Protein AF-A0A853DG50-F1 (afdb_monomer)

Radius of gyration: 15.16 Å; Cα contacts (8 Å, |Δi|>4): 39; chains: 1; bounding box: 33×22×40 Å

Sequence (72 aa):
MHWFMIPFFILFFGIALCNVIAPEATWRRTRAWQYKNPGAAEPSAAAFKVQRISGAVAIVVGVVILVVTLSR

Structure (mmCIF, N/CA/C/O backbone):
data_AF-A0A853DG50-F1
#
_entry.id   AF-A0A853DG50-F1
#
loop_
_atom_site.group_PDB
_atom_site.id
_atom_site.type_symbol
_atom_site.label_atom_id
_atom_site.label_alt_id
_atom_site.label_comp_id
_atom_site.label_asym_id
_atom_site.label_entity_id
_atom_site.label_seq_id
_atom_site.pdbx_PDB_ins_code
_atom_site.Cartn_x
_atom_site.Cartn_y
_atom_site.Cartn_z
_atom_site.occupancy
_atom_site.B_iso_or_equiv
_atom_site.auth_seq_id
_atom_site.auth_comp_id
_atom_site.auth_asym_id
_atom_site.auth_atom_id
_atom_site.pdbx_PDB_model_num
ATOM 1 N N . MET A 1 1 ? 15.921 4.534 -19.175 1.00 59.25 1 MET A N 1
ATOM 2 C CA . MET A 1 1 ? 16.518 5.253 -18.018 1.00 59.25 1 MET A CA 1
ATOM 3 C C . MET A 1 1 ? 15.504 5.247 -16.870 1.00 59.25 1 MET A C 1
ATOM 5 O O . MET A 1 1 ? 14.879 6.258 -16.610 1.00 59.25 1 MET A O 1
ATOM 9 N N . HIS A 1 2 ? 15.272 4.086 -16.240 1.00 69.94 2 HIS A N 1
ATOM 10 C CA . HIS A 1 2 ? 14.123 3.834 -15.332 1.00 69.94 2 HIS A CA 1
ATOM 11 C C . HIS A 1 2 ? 14.532 3.759 -13.850 1.00 69.94 2 HIS A C 1
ATOM 13 O O . HIS A 1 2 ? 13.697 3.652 -12.956 1.00 69.94 2 HIS A O 1
ATOM 19 N N . TRP A 1 3 ? 15.840 3.816 -13.586 1.00 77.44 3 TRP A N 1
ATOM 20 C CA . TRP A 1 3 ? 16.447 3.579 -12.277 1.00 77.44 3 TRP A CA 1
ATOM 21 C C . TRP A 1 3 ? 16.000 4.583 -11.204 1.00 77.44 3 TRP A C 1
ATOM 23 O O . TRP A 1 3 ? 15.901 4.225 -10.034 1.00 77.44 3 TRP A O 1
ATOM 33 N N . PHE A 1 4 ? 15.638 5.809 -11.594 1.00 84.62 4 PHE A N 1
ATOM 34 C CA . PHE A 1 4 ? 15.111 6.822 -10.675 1.00 84.62 4 PHE A CA 1
ATOM 35 C C . PHE A 1 4 ? 13.710 6.483 -10.129 1.00 84.62 4 PHE A C 1
ATOM 37 O O . PHE A 1 4 ? 13.299 7.048 -9.119 1.00 84.62 4 PHE A O 1
ATOM 44 N N . MET A 1 5 ? 12.966 5.565 -10.765 1.00 83.38 5 MET A N 1
ATOM 45 C CA . MET A 1 5 ? 11.616 5.167 -10.335 1.00 83.38 5 MET A CA 1
ATOM 46 C C . MET A 1 5 ? 11.642 4.099 -9.231 1.00 83.38 5 MET A C 1
ATOM 48 O O . MET A 1 5 ? 10.676 3.954 -8.487 1.00 83.38 5 MET A O 1
ATOM 52 N N . ILE A 1 6 ? 12.759 3.380 -9.084 1.00 86.19 6 ILE A N 1
ATOM 53 C CA . ILE A 1 6 ? 12.963 2.325 -8.080 1.00 86.19 6 ILE A CA 1
ATOM 54 C C . ILE A 1 6 ? 12.623 2.783 -6.646 1.00 86.19 6 ILE A C 1
ATOM 56 O O . ILE A 1 6 ? 11.847 2.084 -5.990 1.00 86.19 6 ILE A O 1
ATOM 60 N N . PRO A 1 7 ? 13.106 3.937 -6.135 1.00 90.81 7 PRO A N 1
ATOM 61 C CA . PRO A 1 7 ? 12.751 4.385 -4.785 1.00 90.81 7 PRO A CA 1
ATOM 62 C C . PRO A 1 7 ? 11.243 4.613 -4.595 1.00 90.81 7 PRO A C 1
ATOM 64 O O . PRO A 1 7 ? 10.714 4.325 -3.522 1.00 90.81 7 PRO A O 1
ATOM 67 N N . PHE A 1 8 ? 10.526 5.059 -5.632 1.00 89.50 8 PHE A N 1
ATOM 68 C CA . PHE A 1 8 ? 9.073 5.240 -5.568 1.00 89.50 8 PHE A CA 1
ATOM 69 C C . PHE A 1 8 ? 8.339 3.904 -5.452 1.00 89.50 8 PHE A C 1
ATOM 71 O O . PHE A 1 8 ? 7.400 3.795 -4.665 1.00 89.50 8 PHE A O 1
ATOM 78 N N . PHE A 1 9 ? 8.787 2.874 -6.175 1.00 89.44 9 PHE A N 1
ATOM 79 C CA . PHE A 1 9 ? 8.227 1.528 -6.044 1.00 89.44 9 PHE A CA 1
ATOM 80 C C . PHE A 1 9 ? 8.494 0.934 -4.661 1.00 89.44 9 PHE A C 1
ATOM 82 O O . PHE A 1 9 ? 7.579 0.369 -4.067 1.00 89.44 9 PHE A O 1
ATOM 89 N N . ILE A 1 10 ? 9.697 1.111 -4.106 1.00 90.81 10 ILE A N 1
ATOM 90 C CA . ILE A 1 10 ? 10.019 0.662 -2.741 1.00 90.81 10 ILE A CA 1
ATOM 91 C C . ILE A 1 10 ? 9.074 1.316 -1.725 1.00 90.81 10 ILE A C 1
ATOM 93 O O . ILE A 1 10 ? 8.480 0.623 -0.896 1.00 90.81 10 ILE A O 1
ATOM 97 N N . LEU A 1 11 ? 8.883 2.635 -1.819 1.00 91.88 11 LEU A N 1
ATOM 98 C CA . LEU A 1 11 ? 7.962 3.362 -0.949 1.00 91.88 11 LEU A CA 1
ATOM 99 C C . LEU A 1 11 ? 6.516 2.870 -1.115 1.00 91.88 11 LEU A C 1
ATOM 101 O O . LEU A 1 11 ? 5.834 2.606 -0.124 1.00 91.88 11 LEU A O 1
ATOM 105 N N . PHE A 1 12 ? 6.062 2.712 -2.359 1.00 91.62 12 PHE A N 1
ATOM 106 C CA . PHE A 1 12 ? 4.725 2.219 -2.679 1.00 91.62 12 PHE A CA 1
ATOM 107 C C . PHE A 1 12 ? 4.470 0.836 -2.072 1.00 91.62 12 PHE A C 1
ATOM 109 O O . PHE A 1 12 ? 3.467 0.648 -1.382 1.00 91.62 12 PHE A O 1
ATOM 116 N N . PHE A 1 13 ? 5.392 -0.113 -2.259 1.00 92.44 13 PHE A N 1
ATOM 117 C CA . PHE A 1 13 ? 5.265 -1.454 -1.692 1.00 92.44 13 PHE A CA 1
ATOM 118 C C . PHE A 1 13 ? 5.301 -1.441 -0.167 1.00 92.44 13 PHE A C 1
ATOM 120 O O . PHE A 1 13 ? 4.508 -2.146 0.450 1.00 92.44 13 PHE A O 1
ATOM 127 N N . GLY A 1 14 ? 6.142 -0.608 0.454 1.00 91.00 14 GLY A N 1
ATOM 128 C CA . GLY A 1 14 ? 6.169 -0.455 1.910 1.00 91.00 14 GLY A CA 1
ATOM 129 C C . GLY A 1 14 ? 4.825 0.023 2.470 1.00 91.00 14 GLY A C 1
ATOM 130 O O . GLY A 1 14 ? 4.291 -0.565 3.412 1.00 91.00 14 GLY A O 1
ATOM 131 N N . ILE A 1 15 ? 4.226 1.044 1.850 1.00 87.94 15 ILE A N 1
ATOM 132 C CA . ILE A 1 15 ? 2.911 1.563 2.252 1.00 87.94 15 ILE A CA 1
ATOM 133 C C . ILE A 1 15 ? 1.813 0.524 2.000 1.00 87.94 15 ILE A C 1
ATOM 135 O O . ILE A 1 15 ? 0.949 0.316 2.858 1.00 87.94 15 ILE A O 1
ATOM 139 N N . ALA A 1 16 ? 1.830 -0.141 0.844 1.00 88.88 16 ALA A N 1
ATOM 140 C CA . ALA A 1 16 ? 0.852 -1.169 0.515 1.00 88.88 16 ALA A CA 1
ATOM 141 C C . ALA A 1 16 ? 0.925 -2.342 1.506 1.00 88.88 16 ALA A C 1
ATOM 143 O O . ALA A 1 16 ? -0.107 -2.784 2.008 1.00 88.88 16 ALA A O 1
ATOM 144 N N . LEU A 1 17 ? 2.131 -2.772 1.885 1.00 90.75 17 LEU A N 1
ATOM 145 C CA . LEU A 1 17 ? 2.346 -3.844 2.852 1.00 90.75 17 LEU A CA 1
ATOM 146 C C . LEU A 1 17 ? 1.817 -3.479 4.248 1.00 90.75 17 LEU A C 1
ATOM 148 O O . LEU A 1 17 ? 1.118 -4.283 4.866 1.00 90.75 17 LEU A O 1
ATOM 152 N N . CYS A 1 18 ? 2.058 -2.251 4.720 1.00 88.06 18 CYS A N 1
ATOM 153 C CA . CYS A 1 18 ? 1.484 -1.754 5.978 1.00 88.06 18 CYS A CA 1
ATOM 154 C C . CYS A 1 18 ? -0.053 -1.805 5.981 1.00 88.06 18 CYS A C 1
ATOM 156 O O . CYS A 1 18 ? -0.659 -2.200 6.980 1.00 88.06 18 CYS A O 1
ATOM 158 N N . ASN A 1 19 ? -0.684 -1.471 4.850 1.00 85.69 19 ASN A N 1
ATOM 159 C CA . ASN A 1 19 ? -2.138 -1.552 4.694 1.00 85.69 19 ASN A CA 1
ATOM 160 C C . ASN A 1 19 ? -2.663 -2.997 4.694 1.00 85.69 19 ASN A C 1
ATOM 162 O O . ASN A 1 19 ? -3.783 -3.228 5.142 1.00 85.69 19 ASN A O 1
ATOM 166 N N . VAL A 1 20 ? -1.880 -3.972 4.227 1.00 88.31 20 VAL A N 1
ATOM 167 C CA . VAL A 1 20 ? -2.279 -5.390 4.242 1.00 88.31 20 VAL A CA 1
ATOM 168 C C . VAL A 1 20 ? -2.091 -6.015 5.626 1.00 88.31 20 VAL A C 1
ATOM 170 O O . VAL A 1 20 ? -3.002 -6.670 6.132 1.00 88.31 20 VAL A O 1
ATOM 173 N N . ILE A 1 21 ? -0.934 -5.805 6.260 1.00 89.31 21 ILE A N 1
ATOM 174 C CA . ILE A 1 21 ? -0.580 -6.463 7.528 1.00 89.31 21 ILE A CA 1
ATOM 175 C C . ILE A 1 21 ? -1.368 -5.859 8.694 1.00 89.31 21 ILE A C 1
ATOM 177 O O . ILE A 1 21 ? -1.993 -6.581 9.471 1.00 89.31 21 ILE A O 1
ATOM 181 N N . ALA A 1 22 ? -1.370 -4.531 8.810 1.00 87.94 22 ALA A N 1
ATOM 182 C CA . ALA A 1 22 ? -1.939 -3.825 9.953 1.00 87.94 22 ALA A CA 1
ATOM 183 C C . ALA A 1 22 ? -2.757 -2.599 9.500 1.00 87.94 22 ALA A C 1
ATOM 185 O O . ALA A 1 22 ? -2.370 -1.453 9.766 1.00 87.94 22 ALA A O 1
ATOM 186 N N . PRO A 1 23 ? -3.905 -2.809 8.823 1.00 84.38 23 PRO A N 1
ATOM 187 C CA . PRO A 1 23 ? -4.753 -1.719 8.337 1.00 84.38 23 PRO A CA 1
ATOM 188 C C . PRO A 1 23 ? -5.295 -0.841 9.474 1.00 84.38 23 PRO A C 1
ATOM 190 O O . PRO A 1 23 ? -5.369 0.373 9.317 1.00 84.38 23 PRO A O 1
ATOM 193 N N . GLU A 1 24 ? -5.599 -1.426 10.635 1.00 85.25 24 GLU A N 1
ATOM 194 C CA . GLU A 1 24 ? -6.081 -0.717 11.831 1.00 85.25 24 GLU A CA 1
ATOM 195 C C . GLU A 1 24 ? -5.033 0.256 12.380 1.00 85.25 24 GLU A C 1
ATOM 197 O O . GLU A 1 24 ? -5.296 1.448 12.541 1.00 85.25 24 GLU A O 1
ATOM 202 N N . ALA A 1 25 ? -3.805 -0.226 12.597 1.00 84.38 25 ALA A N 1
ATOM 203 C CA . ALA A 1 25 ? -2.698 0.612 13.051 1.00 84.38 25 ALA A CA 1
ATOM 204 C C . ALA A 1 25 ? -2.357 1.697 12.018 1.00 84.38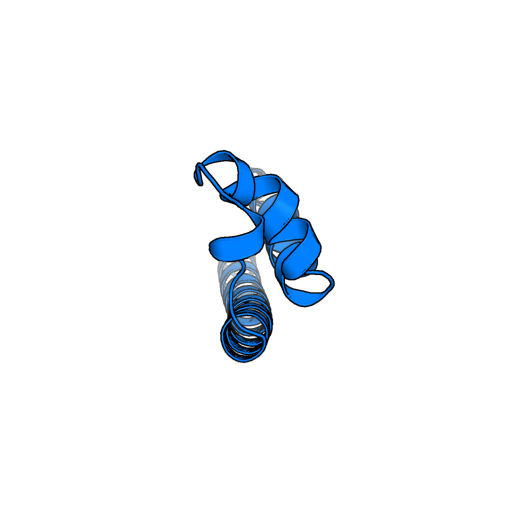 25 ALA A C 1
ATOM 206 O O . ALA A 1 25 ? -2.055 2.835 12.383 1.00 84.38 25 ALA A O 1
ATOM 207 N N . THR A 1 26 ? -2.447 1.360 10.729 1.00 85.62 26 THR A N 1
ATOM 208 C CA . THR A 1 26 ? -2.238 2.308 9.631 1.00 85.62 26 THR A CA 1
ATOM 209 C C . THR A 1 26 ? -3.307 3.396 9.646 1.00 85.62 26 THR A C 1
ATOM 211 O O . THR A 1 26 ? -2.973 4.579 9.615 1.00 85.62 26 THR A O 1
ATOM 214 N N . TRP A 1 27 ? -4.584 3.032 9.770 1.00 85.69 27 TRP A N 1
ATOM 215 C CA . TRP A 1 27 ? -5.689 3.982 9.868 1.00 85.69 27 TRP A CA 1
ATOM 216 C C . TRP A 1 27 ? -5.556 4.881 11.106 1.00 85.69 27 TRP A C 1
ATOM 218 O O . TRP A 1 27 ? -5.643 6.105 10.985 1.00 85.69 27 TRP A O 1
ATOM 228 N N . ARG A 1 28 ? -5.230 4.309 12.273 1.00 84.38 28 ARG A N 1
ATOM 229 C CA . ARG A 1 28 ? -5.016 5.072 13.514 1.00 84.38 28 ARG A CA 1
ATOM 230 C C . ARG A 1 28 ? -3.872 6.078 13.420 1.00 84.38 28 ARG A C 1
ATOM 232 O O . ARG A 1 28 ? -3.955 7.148 14.004 1.00 84.38 28 ARG A O 1
ATOM 239 N N . ARG A 1 29 ? -2.806 5.776 12.682 1.00 83.69 29 ARG A N 1
ATOM 240 C CA . ARG A 1 29 ? -1.676 6.708 12.527 1.00 83.69 29 ARG A CA 1
ATOM 241 C C . ARG A 1 29 ? -1.899 7.745 11.429 1.00 83.69 29 ARG A C 1
ATOM 243 O O . ARG A 1 29 ? -1.422 8.864 11.554 1.00 83.69 29 ARG A O 1
ATOM 250 N N . THR A 1 30 ? -2.607 7.387 10.359 1.00 84.25 30 THR A N 1
ATOM 251 C CA . THR A 1 30 ? -2.683 8.220 9.143 1.00 84.25 30 THR A CA 1
ATOM 252 C C . THR A 1 30 ? -3.985 8.994 8.986 1.00 84.25 30 THR A C 1
ATOM 254 O O . THR A 1 30 ? -3.980 10.033 8.331 1.00 84.25 3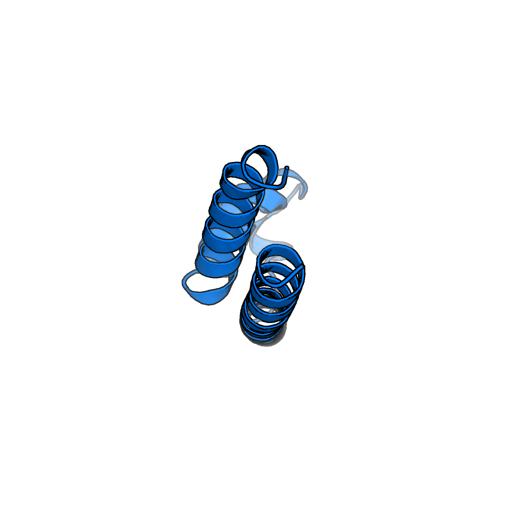0 THR A O 1
ATOM 257 N N . ARG A 1 31 ? -5.093 8.508 9.558 1.00 80.75 31 ARG A N 1
ATOM 258 C CA . ARG A 1 31 ? -6.444 9.050 9.331 1.00 80.75 31 ARG A CA 1
ATOM 259 C C . ARG A 1 31 ? -7.175 9.433 10.610 1.00 80.75 31 ARG A C 1
ATOM 261 O O . ARG A 1 31 ? -7.970 10.361 10.579 1.00 80.75 31 ARG A O 1
ATOM 268 N N . ALA A 1 32 ? -6.891 8.783 11.738 1.00 83.50 32 ALA A N 1
ATOM 269 C CA . ALA A 1 32 ? -7.601 9.056 12.991 1.00 83.50 32 ALA A CA 1
ATOM 270 C C . ALA A 1 32 ? -7.523 10.521 13.454 1.00 83.50 32 ALA A C 1
ATOM 272 O O . ALA A 1 32 ? -8.491 11.017 14.017 1.00 83.50 32 ALA A O 1
ATOM 273 N N . TRP A 1 33 ? -6.419 11.226 13.178 1.00 85.25 33 TRP A N 1
ATOM 274 C CA . TRP A 1 33 ? -6.249 12.641 13.539 1.00 85.25 33 TRP A CA 1
ATOM 275 C C . TRP A 1 33 ? -7.257 13.575 12.851 1.00 85.25 33 TRP A C 1
ATOM 277 O O . TRP A 1 33 ? -7.498 14.675 13.339 1.00 85.25 33 TRP A O 1
ATOM 287 N N . GLN A 1 34 ? -7.850 13.147 11.730 1.00 87.00 34 GLN A N 1
ATOM 288 C CA . GLN A 1 34 ? -8.842 13.931 10.989 1.00 87.00 34 GLN A CA 1
ATOM 289 C C . GLN A 1 34 ? -10.207 13.947 11.686 1.00 87.00 34 GLN A C 1
ATOM 291 O O . GLN A 1 34 ? -11.049 14.789 11.380 1.00 87.00 34 GLN A O 1
ATOM 296 N N . TYR A 1 35 ? -10.445 13.019 12.614 1.00 83.62 35 TYR A N 1
ATOM 297 C CA . TYR A 1 35 ? -11.734 12.850 13.266 1.00 83.62 35 TYR A CA 1
ATOM 298 C C . TYR A 1 35 ? -11.703 13.406 14.688 1.00 83.62 35 TYR A C 1
ATOM 300 O O . TYR A 1 35 ? -10.833 13.067 15.485 1.00 83.62 35 TYR A O 1
ATOM 308 N N . LYS A 1 36 ? -12.720 14.204 15.037 1.00 80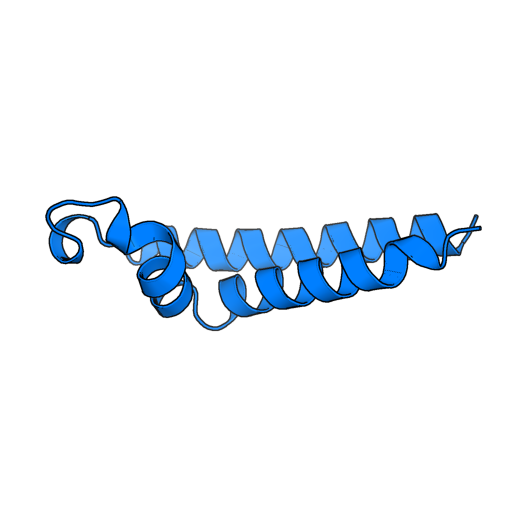.94 36 LYS A N 1
ATOM 309 C CA . LYS A 1 36 ? -12.888 14.758 16.392 1.00 80.94 36 LYS A CA 1
ATOM 310 C C . LYS A 1 36 ? -13.008 13.664 17.464 1.00 80.94 36 LYS A C 1
ATOM 312 O O . LYS A 1 36 ? -12.509 13.845 18.565 1.00 80.94 36 LYS A O 1
ATOM 317 N N . ASN A 1 37 ? -13.646 12.538 17.123 1.00 84.00 37 ASN A N 1
ATOM 318 C CA . ASN A 1 37 ? -13.768 11.343 17.964 1.00 84.00 37 ASN A CA 1
ATOM 319 C C . ASN A 1 37 ? -13.288 10.103 17.189 1.00 84.00 37 ASN A C 1
ATOM 321 O O . ASN A 1 37 ? -14.093 9.453 16.517 1.00 84.00 37 ASN A O 1
ATOM 325 N N . PRO A 1 38 ? -11.997 9.746 17.281 1.00 75.06 38 PRO A N 1
ATOM 326 C CA . PRO A 1 38 ? -11.427 8.661 16.489 1.00 75.06 38 PRO A CA 1
ATOM 327 C C . PRO A 1 38 ? -12.041 7.290 16.785 1.00 75.06 38 PRO A C 1
ATOM 329 O O . PRO A 1 38 ? -12.279 6.523 15.864 1.00 75.06 38 PRO A O 1
ATOM 332 N N . GLY A 1 39 ? -12.364 6.993 18.048 1.00 75.56 39 GLY A N 1
ATOM 333 C CA . GLY A 1 39 ? -12.960 5.703 18.421 1.00 75.56 39 GLY A CA 1
ATOM 334 C C . GLY A 1 39 ? -14.375 5.483 17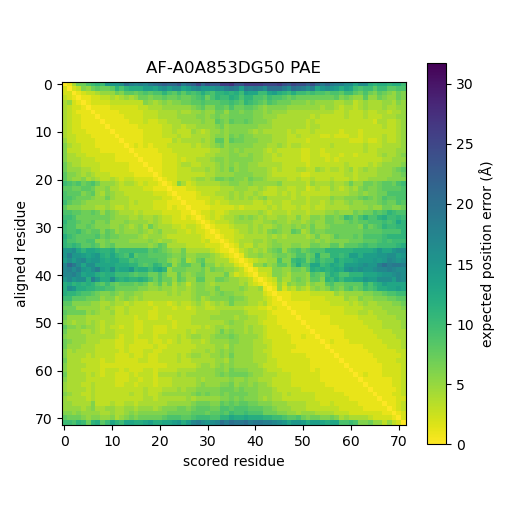.870 1.00 75.56 39 GLY A C 1
ATOM 335 O O . GLY A 1 39 ? -14.790 4.346 17.696 1.00 75.56 39 GLY A O 1
ATOM 336 N N . ALA A 1 40 ? -15.106 6.559 17.557 1.00 74.88 40 ALA A N 1
ATOM 337 C CA . ALA A 1 40 ? -16.440 6.476 16.953 1.00 74.88 40 ALA A CA 1
ATOM 338 C C . ALA A 1 40 ? -16.400 6.471 15.414 1.00 74.88 40 ALA A C 1
ATOM 340 O O . ALA A 1 40 ? -17.368 6.069 14.776 1.00 74.88 40 ALA A O 1
ATOM 341 N N . ALA A 1 41 ? -15.292 6.928 14.823 1.00 78.31 41 ALA A N 1
ATOM 342 C CA . ALA A 1 41 ? -15.066 6.963 13.378 1.00 78.31 41 ALA A CA 1
ATOM 343 C C . ALA A 1 41 ? -14.214 5.781 12.878 1.00 78.31 41 ALA A C 1
ATOM 345 O O . ALA A 1 41 ? -13.857 5.740 11.698 1.00 78.31 41 ALA A O 1
ATOM 346 N N . GLU A 1 42 ? -13.858 4.846 13.768 1.00 80.62 42 GLU A N 1
ATOM 347 C CA . GLU A 1 42 ? -13.054 3.677 13.425 1.00 80.62 42 GLU A CA 1
ATOM 348 C C . GLU A 1 42 ? -13.793 2.823 12.376 1.00 80.62 42 GLU A C 1
ATOM 350 O O . GLU A 1 42 ? -14.978 2.516 12.545 1.00 80.62 42 GLU A O 1
ATOM 355 N N . PRO A 1 43 ?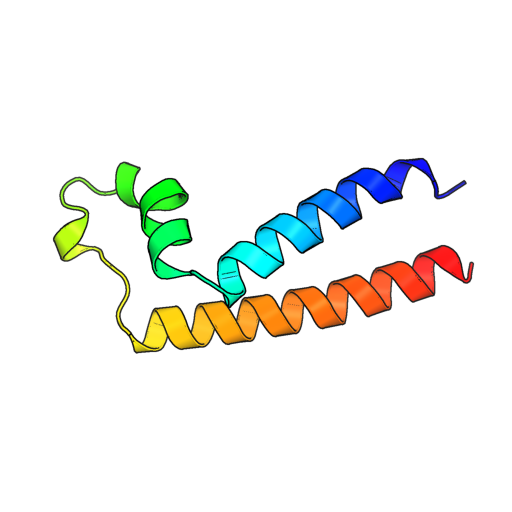 -13.134 2.471 11.254 1.00 79.94 43 PRO A N 1
ATOM 356 C CA . PRO A 1 43 ? -13.739 1.668 10.209 1.00 79.94 43 PRO A CA 1
ATOM 357 C C . PRO A 1 43 ? -14.247 0.338 10.757 1.00 79.94 43 PRO A C 1
ATOM 359 O O . PRO A 1 43 ? -13.639 -0.279 11.629 1.00 79.94 43 PRO A O 1
ATOM 362 N N . SER A 1 44 ? -15.353 -0.148 10.198 1.00 85.12 44 SER A N 1
ATOM 363 C CA . SER A 1 44 ? -15.869 -1.464 10.564 1.00 85.12 44 SER A CA 1
ATOM 364 C C . SER A 1 44 ? -14.881 -2.576 10.187 1.00 85.12 44 SER A C 1
ATOM 366 O O . SER A 1 44 ? -14.068 -2.441 9.268 1.00 85.12 44 SER A O 1
ATOM 368 N N . ALA A 1 45 ? -15.009 -3.744 10.821 1.00 85.19 45 ALA A N 1
ATOM 369 C CA . ALA A 1 45 ? -14.198 -4.918 10.482 1.00 85.19 45 ALA A CA 1
ATOM 370 C C . ALA A 1 45 ? -14.307 -5.322 8.993 1.00 85.19 45 ALA A C 1
ATOM 372 O O . ALA A 1 45 ? -13.374 -5.885 8.418 1.00 85.19 45 ALA A O 1
ATOM 373 N N . ALA A 1 46 ? -15.439 -5.031 8.340 1.00 85.81 46 ALA A N 1
ATOM 374 C CA . ALA A 1 46 ? -15.608 -5.237 6.903 1.00 85.81 46 ALA A CA 1
ATOM 375 C C . ALA A 1 46 ? -14.771 -4.249 6.075 1.00 85.81 46 ALA A C 1
ATOM 377 O O . ALA A 1 46 ? -14.122 -4.663 5.116 1.00 85.81 46 ALA A O 1
ATOM 378 N N . ALA A 1 47 ? -14.720 -2.976 6.474 1.00 84.94 47 ALA A N 1
ATOM 379 C CA . ALA A 1 47 ? -13.898 -1.967 5.813 1.00 84.94 47 ALA A CA 1
ATOM 380 C C . ALA A 1 47 ? -12.402 -2.307 5.901 1.00 84.94 47 ALA A C 1
ATOM 382 O O . ALA A 1 47 ? -11.696 -2.221 4.897 1.00 84.94 47 ALA A O 1
ATOM 383 N N . PHE A 1 48 ? -11.927 -2.798 7.052 1.00 87.44 48 PHE A N 1
ATOM 384 C CA . PHE A 1 48 ? -10.545 -3.268 7.175 1.00 87.44 48 PHE A CA 1
ATOM 385 C C . PHE A 1 48 ? -10.250 -4.492 6.300 1.00 87.44 48 PHE A C 1
ATOM 387 O O . PHE A 1 48 ? -9.176 -4.565 5.703 1.00 87.44 48 PHE A O 1
ATOM 394 N N . LYS A 1 49 ? -11.200 -5.425 6.140 1.00 87.88 49 LYS A N 1
ATOM 395 C CA . LYS A 1 49 ? -11.057 -6.543 5.188 1.00 87.88 49 LYS A CA 1
ATOM 396 C C . LYS A 1 49 ? -10.932 -6.054 3.746 1.00 87.88 49 LYS A C 1
ATOM 398 O O . LYS A 1 49 ? -10.031 -6.498 3.038 1.00 87.88 49 LYS A O 1
ATOM 403 N N . VAL A 1 50 ? -11.775 -5.108 3.334 1.00 89.62 50 VAL A N 1
ATOM 404 C CA . VAL A 1 50 ? -11.679 -4.482 2.006 1.00 89.62 50 VAL A CA 1
ATOM 405 C C . VAL A 1 50 ? -10.333 -3.781 1.835 1.00 89.62 50 VAL A C 1
ATOM 407 O O . VAL A 1 50 ? -9.705 -3.948 0.797 1.00 89.62 50 VAL A O 1
ATOM 410 N N . GLN A 1 51 ? -9.839 -3.082 2.860 1.00 88.44 51 GLN A N 1
ATOM 411 C CA . GLN A 1 51 ? -8.546 -2.397 2.813 1.00 88.44 51 GLN A CA 1
ATOM 412 C C . GLN A 1 51 ? -7.367 -3.364 2.625 1.00 88.44 51 GLN A C 1
ATOM 414 O O . GLN A 1 51 ? -6.452 -3.078 1.849 1.00 88.44 51 GLN A O 1
ATOM 419 N N . ARG A 1 52 ? -7.406 -4.540 3.267 1.00 91.06 52 ARG A N 1
ATOM 420 C CA . ARG A 1 52 ? -6.412 -5.602 3.035 1.00 91.06 52 ARG A CA 1
ATOM 421 C C . ARG A 1 52 ? -6.470 -6.125 1.603 1.00 91.06 52 ARG A C 1
ATOM 423 O O . ARG A 1 52 ? -5.430 -6.246 0.964 1.00 91.06 52 ARG A O 1
ATOM 430 N N . ILE A 1 53 ? -7.672 -6.391 1.088 1.00 92.00 53 ILE A N 1
ATOM 431 C CA . ILE A 1 53 ? -7.866 -6.867 -0.290 1.00 92.00 53 ILE A CA 1
ATOM 432 C C . ILE A 1 53 ? -7.372 -5.81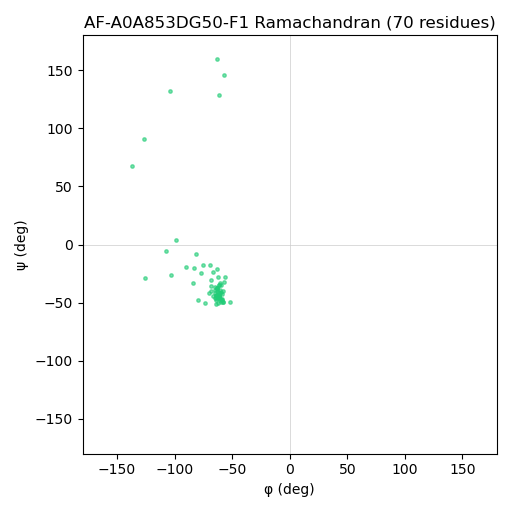4 -1.287 1.00 92.00 53 ILE A C 1
ATOM 434 O O . ILE A 1 53 ? -6.602 -6.140 -2.185 1.00 92.00 53 ILE A O 1
ATOM 438 N N . SER A 1 54 ? -7.731 -4.541 -1.099 1.00 87.50 54 SER A N 1
ATOM 439 C CA . SER A 1 54 ? -7.264 -3.457 -1.965 1.00 87.50 54 SER A CA 1
ATOM 440 C C . SER A 1 54 ? -5.749 -3.282 -1.901 1.00 87.50 54 SER A C 1
ATOM 442 O O . SER A 1 54 ? -5.125 -3.040 -2.928 1.00 87.50 54 SER A O 1
ATOM 444 N N . GLY A 1 55 ? -5.142 -3.452 -0.720 1.00 89.31 55 GLY A N 1
ATOM 445 C CA . GLY A 1 55 ? -3.688 -3.438 -0.562 1.00 89.31 55 GLY A CA 1
ATOM 446 C C . GLY A 1 55 ? -3.014 -4.583 -1.321 1.00 89.31 55 GLY A C 1
ATOM 447 O O . GLY A 1 55 ? -2.039 -4.353 -2.030 1.00 89.31 55 GLY A O 1
ATOM 448 N N . ALA A 1 56 ? -3.569 -5.796 -1.254 1.00 91.94 56 ALA A N 1
ATOM 449 C CA . ALA A 1 56 ? -3.062 -6.945 -2.003 1.00 91.94 56 ALA A CA 1
ATOM 450 C C . ALA A 1 56 ? -3.177 -6.735 -3.523 1.00 91.94 56 ALA A C 1
ATOM 452 O O . ALA A 1 5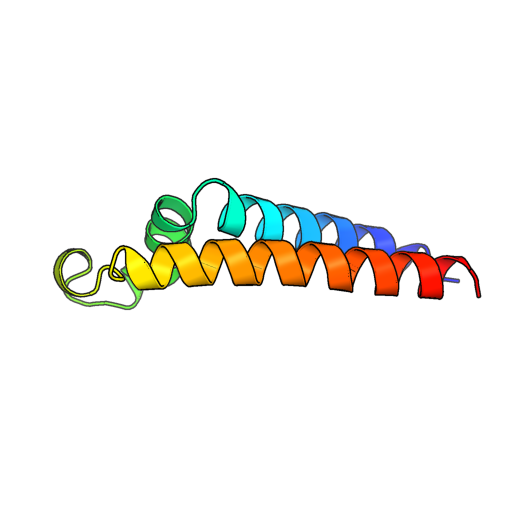6 ? -2.214 -6.964 -4.252 1.00 91.94 56 ALA A O 1
ATOM 453 N N . VAL A 1 57 ? -4.317 -6.226 -3.999 1.00 93.62 57 VAL A N 1
ATOM 454 C CA . VAL A 1 57 ? -4.517 -5.882 -5.417 1.00 93.62 57 VAL A CA 1
ATOM 455 C C . VAL A 1 57 ? -3.526 -4.805 -5.865 1.00 93.62 57 VAL A C 1
ATOM 457 O O . VAL A 1 57 ? -2.908 -4.947 -6.918 1.00 93.62 57 VAL A O 1
ATOM 460 N N . ALA A 1 58 ? -3.319 -3.763 -5.057 1.00 90.12 58 ALA A N 1
ATOM 461 C CA . ALA A 1 58 ? -2.361 -2.700 -5.351 1.00 90.12 58 ALA A CA 1
ATOM 462 C C . ALA A 1 58 ? -0.924 -3.231 -5.480 1.00 90.12 58 ALA A C 1
ATOM 464 O O . ALA A 1 58 ? -0.202 -2.804 -6.379 1.00 90.12 58 ALA A O 1
ATOM 465 N N . ILE A 1 59 ? -0.524 -4.197 -4.642 1.00 92.94 59 ILE A N 1
ATOM 466 C CA . ILE A 1 59 ? 0.776 -4.876 -4.757 1.00 92.94 59 ILE A CA 1
ATOM 467 C C . ILE A 1 59 ? 0.871 -5.615 -6.095 1.00 92.94 59 ILE A C 1
ATOM 469 O O . ILE A 1 59 ? 1.834 -5.408 -6.828 1.00 92.94 59 ILE A O 1
ATOM 473 N N . VAL A 1 60 ? -0.127 -6.431 -6.449 1.00 94.75 60 VAL A N 1
ATOM 474 C CA . VAL A 1 60 ? -0.122 -7.194 -7.711 1.00 94.75 60 VAL A CA 1
ATOM 475 C C . VAL A 1 60 ? -0.009 -6.262 -8.918 1.00 94.75 60 VAL A C 1
ATOM 477 O O . VAL A 1 60 ? 0.864 -6.450 -9.763 1.00 94.75 60 VAL A O 1
ATOM 480 N N . VAL A 1 61 ? -0.839 -5.217 -8.974 1.00 94.19 61 VAL A N 1
ATOM 481 C CA . VAL A 1 61 ? -0.806 -4.221 -10.056 1.00 94.19 61 VAL A CA 1
ATOM 482 C C . VAL A 1 61 ? 0.546 -3.505 -10.098 1.00 94.19 61 VAL A C 1
ATOM 484 O O . VAL A 1 61 ? 1.129 -3.360 -11.171 1.00 94.19 61 VAL A O 1
ATOM 487 N N . GLY A 1 62 ? 1.082 -3.108 -8.942 1.00 91.25 62 GLY A N 1
ATOM 488 C CA . GLY A 1 62 ? 2.394 -2.475 -8.839 1.00 91.25 62 GLY A CA 1
ATOM 489 C C . GLY A 1 62 ? 3.524 -3.357 -9.372 1.00 91.25 62 GLY A C 1
ATOM 490 O O . GLY A 1 62 ? 4.391 -2.860 -10.088 1.00 91.25 62 GLY A O 1
ATOM 491 N N . VAL A 1 63 ? 3.497 -4.666 -9.087 1.00 92.44 63 VAL A N 1
ATOM 492 C CA . VAL A 1 63 ? 4.481 -5.628 -9.613 1.00 92.44 63 VAL A CA 1
ATOM 493 C C . VAL A 1 63 ? 4.367 -5.739 -11.129 1.00 92.44 63 VAL A C 1
ATOM 495 O O . VAL A 1 63 ? 5.384 -5.672 -11.813 1.00 92.44 63 VAL A O 1
ATOM 498 N N . VAL A 1 64 ? 3.151 -5.855 -11.672 1.00 93.75 64 VAL A N 1
ATOM 499 C CA . VAL A 1 64 ? 2.939 -5.920 -13.128 1.00 93.75 64 VAL A CA 1
ATOM 500 C C . VAL A 1 64 ? 3.492 -4.669 -13.811 1.00 93.75 64 VAL A C 1
ATOM 502 O O . VAL A 1 64 ? 4.244 -4.783 -14.777 1.00 93.75 64 VAL A O 1
ATOM 505 N N . ILE A 1 65 ? 3.183 -3.480 -13.286 1.00 91.25 65 ILE A N 1
ATOM 506 C CA . ILE A 1 65 ? 3.690 -2.211 -13.828 1.00 91.25 65 ILE A CA 1
ATOM 507 C C . ILE A 1 65 ? 5.219 -2.160 -13.750 1.00 91.25 65 ILE A C 1
ATOM 509 O O . ILE A 1 65 ? 5.859 -1.763 -14.725 1.00 91.25 65 ILE A O 1
ATOM 513 N N . LEU A 1 66 ? 5.810 -2.575 -12.626 1.00 88.62 66 LEU A N 1
ATOM 514 C CA . LEU A 1 66 ? 7.262 -2.613 -12.453 1.00 88.62 66 LEU A CA 1
ATOM 515 C C . LEU A 1 66 ? 7.917 -3.530 -13.492 1.00 88.62 66 LEU A C 1
ATOM 517 O O . LEU A 1 66 ? 8.845 -3.106 -14.173 1.00 88.62 66 LEU A O 1
ATOM 521 N N . VAL A 1 67 ? 7.413 -4.756 -13.650 1.00 90.06 67 VAL A N 1
ATOM 522 C CA . VAL A 1 67 ? 7.943 -5.733 -14.613 1.00 90.06 67 VAL A CA 1
ATOM 523 C C . VAL A 1 67 ? 7.837 -5.201 -16.039 1.00 90.06 67 VAL A C 1
ATOM 525 O O . VAL A 1 67 ? 8.830 -5.200 -16.761 1.00 90.06 67 VAL A O 1
ATOM 528 N N . VAL A 1 68 ? 6.670 -4.676 -16.427 1.00 90.94 68 VAL A N 1
ATOM 529 C CA . VAL A 1 68 ? 6.468 -4.083 -17.758 1.00 90.94 68 VAL A CA 1
ATOM 530 C C . VAL A 1 68 ? 7.435 -2.921 -17.993 1.00 90.94 68 VAL A C 1
ATOM 532 O O . VAL A 1 68 ? 8.039 -2.836 -19.059 1.00 90.94 68 VAL A O 1
ATOM 535 N N . THR A 1 69 ? 7.627 -2.058 -16.996 1.00 86.88 69 THR A N 1
ATOM 536 C CA . THR A 1 69 ? 8.523 -0.893 -17.091 1.00 86.88 69 THR A CA 1
ATOM 537 C C . THR A 1 69 ? 9.996 -1.295 -17.173 1.00 86.88 69 THR A C 1
ATOM 539 O O . THR A 1 69 ? 10.759 -0.638 -17.868 1.00 86.88 69 THR A O 1
ATOM 542 N N . LEU A 1 70 ? 10.412 -2.360 -16.482 1.00 84.06 70 LEU A N 1
ATOM 543 C CA . LEU A 1 70 ? 11.789 -2.865 -16.531 1.00 84.06 70 LEU A CA 1
ATOM 544 C C . LEU A 1 70 ? 12.089 -3.661 -17.808 1.00 84.06 70 LEU A C 1
ATOM 546 O O . LEU A 1 70 ? 13.248 -3.763 -18.196 1.00 84.06 70 LEU A O 1
ATOM 550 N N . SER A 1 71 ? 11.061 -4.236 -18.436 1.00 83.62 71 SER A N 1
ATOM 551 C CA . SER A 1 71 ? 11.179 -5.031 -19.666 1.00 83.62 71 SER A CA 1
ATOM 552 C C . SER A 1 71 ? 11.266 -4.209 -20.959 1.00 83.62 71 SER A C 1
ATOM 554 O O . SER A 1 71 ? 11.480 -4.786 -22.024 1.00 83.62 71 SER A O 1
ATOM 556 N N . ARG A 1 72 ? 11.069 -2.888 -20.879 1.00 72.38 72 ARG A N 1
ATOM 557 C CA . ARG A 1 72 ? 11.162 -1.936 -21.995 1.00 72.38 72 ARG A CA 1
ATOM 558 C C . ARG A 1 72 ? 12.401 -1.060 -21.855 1.00 72.38 72 ARG A C 1
ATOM 560 O O . ARG A 1 72 ? 12.913 -0.637 -22.910 1.00 72.38 72 ARG A O 1
#

Foldseek 3Di:
DCVVCVVVLVVLLVLLVCLQPPVQVVCVVPPQVVDPHSVVVRDDPVVSVVSNVVSVVSNVVSVVVVVVVVVD

Solvent-accessible surface area (backbone atoms only — not comparable to full-atom values): 4133 Å² total; per-r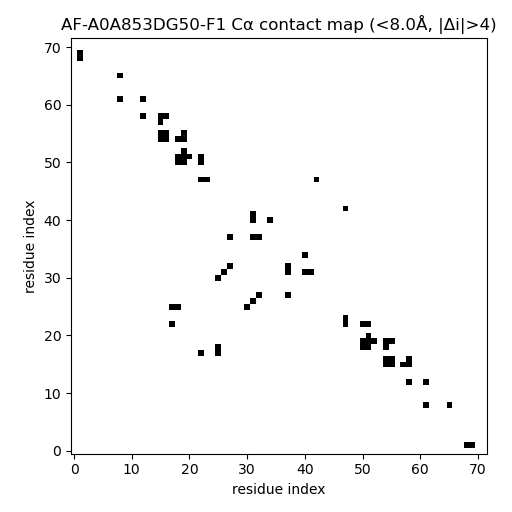esidue (Å²): 142,64,75,82,51,51,65,57,52,54,51,49,51,54,54,29,46,43,30,43,78,39,36,67,64,45,39,57,74,75,49,30,85,81,42,97,54,40,86,81,67,56,73,51,76,65,54,48,51,51,44,24,51,51,20,52,50,51,47,55,53,51,51,52,52,49,52,57,62,73,75,106

Organism: NCBI:txid1874116

pLDDT: mean 86.1, std 6.11, range [59.25, 94.75]

Secondary structure (DSSP, 8-state):
--GGGHHHHHHHHHHHHHHHH-HHHHHHHHTGGGSSSTTTSPPPHHHHHHHHHHHHHHHHHHHHHHHHHHT-

Mean predicted aligned error: 5.13 Å

InterPro domains:
  IPR045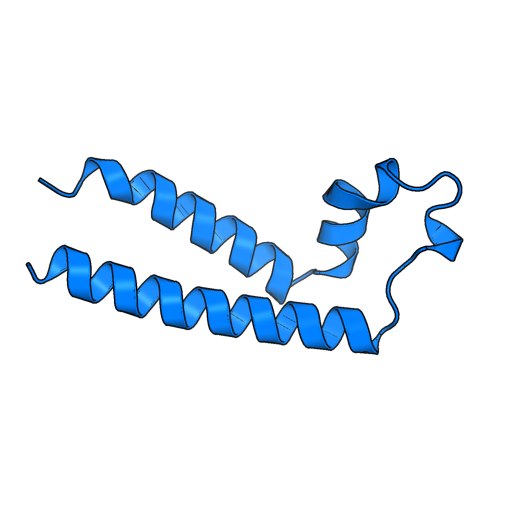679 Domain of unknown function DUF6199 [PF19701] (8-68)